Protein AF-A0A8N4IDH6-F1 (afdb_monomer_lite)

Structure (mmCIF, N/CA/C/O backbone):
data_AF-A0A8N4IDH6-F1
#
_entry.id   AF-A0A8N4IDH6-F1
#
loop_
_atom_site.group_PDB
_atom_site.id
_atom_site.type_symbol
_atom_site.label_atom_id
_atom_site.label_alt_id
_atom_site.label_comp_id
_atom_site.label_asym_id
_atom_site.label_entity_id
_atom_site.label_seq_id
_atom_site.pdbx_PDB_ins_code
_atom_site.Cartn_x
_atom_site.Cartn_y
_atom_site.Cartn_z
_atom_site.occupancy
_atom_site.B_iso_or_equiv
_atom_site.auth_seq_id
_atom_site.auth_comp_id
_atom_site.auth_asym_id
_atom_site.auth_atom_id
_atom_site.pdbx_PDB_model_num
ATOM 1 N N . MET A 1 1 ? 4.897 1.606 -1.076 1.00 79.88 1 MET A N 1
ATOM 2 C CA . MET A 1 1 ? 5.118 0.341 -1.809 1.00 79.88 1 MET A CA 1
ATOM 3 C C . MET A 1 1 ? 5.068 0.526 -3.325 1.00 79.88 1 MET A C 1
ATOM 5 O O . MET A 1 1 ? 6.090 0.297 -3.950 1.00 79.88 1 MET A O 1
ATOM 9 N N . SER A 1 2 ? 3.970 1.043 -3.904 1.00 85.25 2 SER A N 1
ATOM 10 C CA . SER A 1 2 ? 3.794 1.118 -5.369 1.00 85.25 2 SER A CA 1
ATOM 11 C C . SER A 1 2 ? 4.951 1.802 -6.110 1.00 85.25 2 SER A C 1
ATOM 13 O O . SER A 1 2 ? 5.478 1.214 -7.040 1.00 85.25 2 SER A O 1
ATOM 15 N N . LEU A 1 3 ? 5.415 2.979 -5.670 1.00 89.38 3 LEU A N 1
ATOM 16 C CA . LEU A 1 3 ? 6.532 3.679 -6.329 1.00 89.38 3 LEU A CA 1
ATOM 17 C C . LEU A 1 3 ? 7.858 2.907 -6.252 1.00 89.38 3 LEU A C 1
ATOM 19 O O . LEU A 1 3 ? 8.563 2.796 -7.241 1.00 89.38 3 LEU A O 1
ATOM 23 N N . ILE A 1 4 ? 8.151 2.313 -5.093 1.00 91.81 4 ILE A N 1
ATOM 24 C CA . ILE A 1 4 ? 9.381 1.542 -4.863 1.00 91.81 4 ILE A CA 1
ATOM 25 C C . ILE A 1 4 ? 9.439 0.326 -5.789 1.00 91.81 4 ILE A C 1
ATOM 27 O O . ILE A 1 4 ? 10.487 0.032 -6.354 1.00 91.81 4 ILE A O 1
ATOM 31 N N . HIS A 1 5 ? 8.309 -0.369 -5.952 1.00 93.81 5 HIS A N 1
ATOM 32 C CA . HIS A 1 5 ? 8.207 -1.479 -6.894 1.00 93.81 5 HIS A CA 1
ATOM 33 C C . HIS A 1 5 ? 8.192 -1.000 -8.350 1.00 93.81 5 HIS A C 1
ATOM 35 O O . HIS A 1 5 ? 8.809 -1.656 -9.178 1.00 93.81 5 HIS A O 1
ATOM 41 N N . ASN A 1 6 ? 7.551 0.130 -8.672 1.00 91.56 6 ASN A N 1
ATOM 42 C CA . ASN A 1 6 ? 7.530 0.669 -10.040 1.00 91.56 6 ASN A CA 1
ATOM 43 C C . ASN A 1 6 ? 8.933 1.040 -10.538 1.00 91.56 6 ASN A C 1
ATOM 45 O O . ASN A 1 6 ? 9.214 0.849 -11.712 1.00 91.56 6 ASN A O 1
ATOM 49 N N . ASP A 1 7 ? 9.826 1.506 -9.664 1.00 94.75 7 ASP A N 1
ATOM 50 C CA . ASP A 1 7 ? 11.180 1.886 -10.071 1.00 94.75 7 ASP A CA 1
ATOM 51 C C . ASP A 1 7 ? 12.083 0.681 -10.411 1.00 94.75 7 ASP A C 1
ATOM 53 O O . ASP A 1 7 ? 13.180 0.890 -10.916 1.00 94.75 7 ASP A O 1
ATOM 57 N N . LEU A 1 8 ? 11.681 -0.568 -10.129 1.00 95.31 8 LEU A N 1
ATOM 58 C CA . LEU A 1 8 ? 12.505 -1.759 -10.397 1.00 95.31 8 LEU A CA 1
ATOM 59 C C . LEU A 1 8 ? 12.801 -1.955 -11.900 1.00 95.31 8 LEU A C 1
ATOM 61 O O . LEU A 1 8 ? 11.942 -1.639 -12.729 1.00 95.31 8 LEU A O 1
ATOM 65 N N . PRO A 1 9 ? 13.926 -2.608 -12.264 1.00 94.12 9 PRO A N 1
ATOM 66 C CA . PRO A 1 9 ? 14.281 -2.878 -13.665 1.00 94.12 9 PRO A CA 1
ATOM 67 C C . PRO A 1 9 ? 13.243 -3.682 -14.456 1.00 94.12 9 PRO A C 1
ATOM 69 O O . PRO A 1 9 ? 13.113 -3.558 -15.671 1.00 94.12 9 PRO A O 1
ATOM 72 N N . CYS A 1 10 ? 12.465 -4.528 -13.779 1.00 90.69 10 CYS A N 1
ATOM 73 C CA . CYS A 1 10 ? 11.402 -5.304 -14.418 1.00 90.69 10 CYS A CA 1
ATOM 74 C C . CYS A 1 10 ? 10.117 -4.495 -14.692 1.00 90.69 10 CYS A C 1
ATOM 76 O O . CYS A 1 10 ? 9.231 -5.000 -15.398 1.00 90.69 10 CYS A O 1
ATOM 78 N N . MET A 1 11 ? 10.033 -3.276 -14.151 1.00 91.69 11 MET A N 1
ATOM 79 C CA . MET A 1 11 ? 8.897 -2.357 -14.199 1.00 91.69 11 MET A CA 1
ATOM 80 C C . MET A 1 11 ? 9.262 -1.136 -15.062 1.00 91.69 11 MET A C 1
ATOM 82 O O . MET A 1 11 ? 9.299 -1.288 -16.284 1.00 91.69 11 MET A O 1
ATOM 86 N N . ASP A 1 12 ? 9.539 0.028 -14.461 1.00 90.94 12 ASP A N 1
ATOM 87 C CA . ASP A 1 12 ? 9.878 1.266 -15.180 1.00 90.94 12 ASP A CA 1
ATOM 88 C C . ASP A 1 12 ? 11.398 1.472 -15.355 1.00 90.94 12 ASP A C 1
ATOM 90 O O . ASP A 1 12 ? 11.794 2.322 -16.147 1.00 90.94 12 ASP A O 1
ATOM 94 N N . ASP A 1 13 ? 12.241 0.699 -14.653 1.00 93.50 13 ASP A N 1
ATOM 95 C CA . ASP A 1 13 ? 13.715 0.796 -14.702 1.00 93.50 13 ASP A CA 1
ATOM 96 C C . ASP A 1 13 ? 14.243 2.219 -14.422 1.00 93.50 13 ASP A C 1
ATOM 98 O O . ASP A 1 13 ? 15.112 2.759 -15.109 1.00 93.50 13 ASP A O 1
ATOM 102 N N . ASN A 1 14 ? 13.669 2.873 -13.406 1.00 93.69 14 ASN A N 1
ATOM 103 C CA . ASN A 1 14 ? 14.020 4.246 -13.059 1.00 93.69 14 ASN A CA 1
ATOM 104 C C . ASN A 1 14 ? 15.221 4.285 -12.111 1.00 93.69 14 ASN A C 1
ATOM 106 O O . ASN A 1 14 ? 15.116 3.956 -10.927 1.00 93.69 14 ASN A O 1
ATOM 110 N N . ASP A 1 15 ? 16.341 4.821 -12.587 1.00 95.62 15 ASP A N 1
ATOM 111 C CA . ASP A 1 15 ? 17.535 5.059 -11.764 1.00 95.62 15 ASP A CA 1
ATOM 112 C C . ASP A 1 15 ? 17.332 6.129 -10.687 1.00 95.62 15 ASP A C 1
ATOM 114 O O . ASP A 1 15 ? 18.009 6.128 -9.655 1.00 95.62 15 ASP A O 1
ATOM 118 N N . PHE A 1 16 ? 16.408 7.058 -10.932 1.00 95.94 16 PHE A N 1
ATOM 119 C CA . PHE A 1 16 ? 16.172 8.217 -10.086 1.00 95.94 16 PHE A CA 1
ATOM 120 C C . PHE A 1 16 ? 14.687 8.421 -9.819 1.00 95.94 16 PHE A C 1
ATOM 122 O O . PHE A 1 16 ? 13.857 8.336 -10.720 1.00 95.94 16 PHE A O 1
ATOM 129 N N . HIS A 1 17 ? 14.377 8.810 -8.587 1.00 93.50 17 HIS A N 1
ATOM 130 C CA . HIS A 1 17 ? 13.055 9.228 -8.154 1.00 93.50 17 HIS A CA 1
ATOM 131 C C . HIS A 1 17 ? 13.166 10.582 -7.443 1.00 93.50 17 HIS A C 1
ATOM 133 O O . HIS A 1 17 ? 13.926 10.736 -6.485 1.00 93.50 17 HIS A O 1
ATOM 139 N N . HIS A 1 18 ? 12.447 11.596 -7.937 1.00 94.00 18 HIS A N 1
ATOM 140 C CA . HIS A 1 18 ? 12.510 12.977 -7.425 1.00 94.00 18 HIS A CA 1
ATOM 141 C C . HIS A 1 18 ? 13.947 13.525 -7.245 1.00 94.00 18 HIS A C 1
ATOM 143 O O . HIS A 1 18 ? 14.265 14.169 -6.245 1.00 94.00 18 HIS A O 1
ATOM 149 N N . GLY A 1 19 ? 14.833 13.251 -8.211 1.00 94.00 19 GLY A N 1
ATOM 150 C CA . GLY A 1 19 ? 16.220 13.738 -8.214 1.00 94.00 19 GLY A CA 1
ATOM 151 C C . GLY A 1 19 ? 17.179 12.995 -7.277 1.00 94.00 19 GLY A C 1
ATOM 152 O O . GLY A 1 19 ? 18.335 13.395 -7.156 1.00 94.00 19 GLY A O 1
ATOM 153 N N . LYS A 1 20 ? 16.731 11.919 -6.622 1.00 96.00 20 LYS A N 1
ATOM 154 C CA . LYS A 1 20 ? 17.567 11.036 -5.795 1.00 96.00 20 LYS A CA 1
ATOM 155 C C . LYS A 1 20 ? 17.639 9.644 -6.422 1.00 96.00 20 LYS A C 1
ATOM 157 O O . LYS A 1 20 ? 16.697 9.285 -7.123 1.00 96.00 20 LYS A O 1
ATOM 162 N N . PRO A 1 21 ? 18.703 8.860 -6.182 1.00 96.94 21 PRO A N 1
ATOM 163 C CA . PRO A 1 21 ? 18.744 7.474 -6.634 1.00 96.94 21 PRO A CA 1
ATOM 164 C C . PRO A 1 21 ? 17.530 6.694 -6.116 1.00 96.94 21 PRO A C 1
ATOM 166 O O . PRO A 1 21 ? 17.124 6.874 -4.963 1.00 96.94 21 PRO A O 1
ATOM 169 N N . SER A 1 22 ? 16.936 5.862 -6.968 1.00 96.56 22 SER A N 1
ATOM 170 C CA . SER A 1 22 ? 15.824 4.993 -6.581 1.00 96.56 22 SER A CA 1
ATOM 171 C C . SER A 1 22 ? 16.283 3.916 -5.588 1.00 96.56 22 SER A C 1
ATOM 173 O O . SER A 1 22 ? 17.477 3.661 -5.419 1.00 96.56 22 SER A O 1
ATOM 175 N N . ASN A 1 23 ? 15.338 3.270 -4.895 1.00 96.31 23 ASN A N 1
ATOM 176 C CA . ASN A 1 23 ? 15.673 2.311 -3.832 1.00 96.31 23 ASN A CA 1
ATOM 177 C C . ASN A 1 23 ? 16.565 1.165 -4.325 1.00 96.31 23 ASN A C 1
ATOM 179 O O . ASN A 1 23 ? 17.546 0.842 -3.658 1.00 96.31 23 ASN A O 1
ATOM 183 N N . HIS A 1 24 ? 16.280 0.608 -5.506 1.00 96.81 24 HIS A N 1
ATOM 184 C CA . HIS A 1 24 ? 17.059 -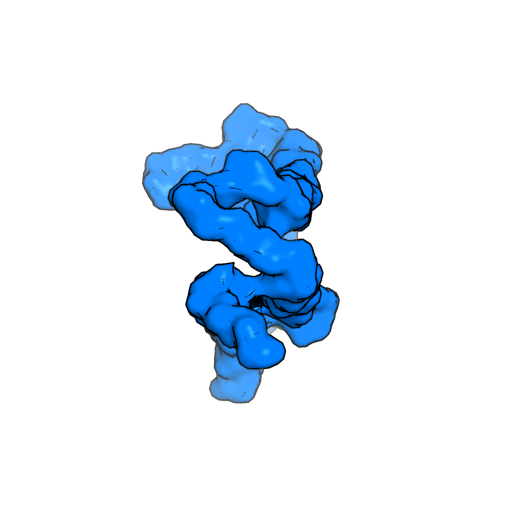0.507 -6.046 1.00 96.81 24 HIS A CA 1
ATOM 185 C C . HIS A 1 24 ? 18.475 -0.088 -6.452 1.00 96.81 24 HIS A C 1
ATOM 187 O O . HIS A 1 24 ? 19.369 -0.927 -6.480 1.00 96.81 24 HIS A O 1
ATOM 193 N N . ARG A 1 25 ? 18.709 1.206 -6.713 1.00 96.88 25 ARG A N 1
ATOM 194 C CA . ARG A 1 25 ? 20.052 1.743 -6.951 1.00 96.88 25 ARG A CA 1
ATOM 195 C C . ARG A 1 25 ? 20.877 1.905 -5.677 1.00 96.88 25 ARG A C 1
ATOM 197 O O . ARG A 1 25 ? 22.098 1.958 -5.768 1.00 96.88 25 ARG A O 1
ATOM 204 N N . ILE A 1 26 ? 20.236 2.001 -4.512 1.00 97.25 26 ILE A N 1
ATOM 205 C CA . ILE A 1 26 ? 20.919 2.165 -3.218 1.00 97.25 26 ILE A CA 1
ATOM 206 C C . ILE A 1 26 ? 21.071 0.822 -2.491 1.00 97.25 26 ILE A C 1
ATOM 208 O O . ILE A 1 26 ? 22.106 0.579 -1.875 1.00 97.25 26 ILE A O 1
ATOM 212 N N . PHE A 1 27 ? 20.041 -0.026 -2.536 1.00 95.56 27 PHE A N 1
ATOM 213 C CA . PHE A 1 27 ? 19.913 -1.221 -1.693 1.00 95.56 27 PHE A CA 1
ATOM 214 C C . PHE A 1 27 ? 19.752 -2.527 -2.483 1.00 95.56 27 PHE A C 1
ATOM 216 O O . PHE A 1 27 ? 19.455 -3.559 -1.890 1.00 95.56 27 PHE A O 1
ATOM 223 N N . ASP A 1 28 ? 19.922 -2.497 -3.803 1.00 95.06 28 ASP A N 1
ATOM 224 C CA . ASP A 1 28 ? 19.665 -3.617 -4.712 1.00 95.06 28 ASP A CA 1
ATOM 225 C C . ASP A 1 28 ? 18.184 -4.057 -4.778 1.00 95.06 28 ASP A C 1
ATOM 227 O O . ASP A 1 28 ? 17.307 -3.645 -4.005 1.00 95.06 28 ASP A O 1
ATOM 231 N N . GLU A 1 29 ? 17.874 -4.899 -5.765 1.00 96.75 29 GLU A N 1
ATOM 232 C CA . GLU A 1 29 ? 16.506 -5.339 -6.060 1.00 96.75 29 GLU A CA 1
ATOM 233 C C . GLU A 1 29 ? 15.860 -6.186 -4.945 1.00 96.75 29 GLU A C 1
ATOM 235 O O . GLU A 1 29 ? 14.716 -5.891 -4.587 1.00 96.75 29 GLU A O 1
ATOM 240 N N . PRO A 1 30 ? 16.529 -7.193 -4.333 1.00 97.25 30 PRO A N 1
ATOM 241 C CA . PRO A 1 30 ? 15.877 -8.044 -3.334 1.00 97.25 30 PRO A CA 1
ATOM 242 C C . PRO A 1 30 ? 15.403 -7.264 -2.104 1.00 97.25 30 PRO A C 1
ATOM 244 O O . PRO A 1 30 ? 14.300 -7.493 -1.609 1.00 97.25 30 PRO A O 1
ATOM 247 N N . ILE A 1 31 ? 16.208 -6.306 -1.633 1.00 96.81 31 ILE A N 1
ATOM 248 C CA . ILE A 1 31 ? 15.849 -5.459 -0.490 1.00 96.81 31 ILE A CA 1
ATOM 249 C C . ILE A 1 31 ? 14.708 -4.517 -0.877 1.00 96.81 31 ILE A C 1
ATOM 251 O O . ILE A 1 31 ? 13.778 -4.329 -0.098 1.00 96.81 31 ILE A O 1
ATOM 255 N N . THR A 1 32 ? 14.735 -3.972 -2.094 1.00 96.31 32 THR A N 1
ATOM 256 C CA . THR A 1 32 ? 13.680 -3.093 -2.620 1.00 96.31 32 THR A CA 1
ATOM 257 C C . THR A 1 32 ? 12.322 -3.793 -2.680 1.00 96.31 32 THR A C 1
ATOM 259 O O . THR A 1 32 ? 11.310 -3.211 -2.279 1.00 96.31 32 THR A O 1
ATOM 262 N N . ILE A 1 33 ? 12.295 -5.055 -3.121 1.00 96.38 33 ILE A N 1
ATOM 263 C CA . ILE A 1 33 ? 11.078 -5.876 -3.143 1.00 96.38 33 ILE A CA 1
ATOM 264 C C . ILE A 1 33 ? 10.533 -6.041 -1.720 1.00 96.38 33 ILE A C 1
ATOM 266 O O . ILE A 1 33 ? 9.386 -5.666 -1.463 1.00 96.38 33 ILE A O 1
ATOM 270 N N . LEU A 1 34 ? 11.376 -6.507 -0.792 1.00 97.31 34 LEU A N 1
ATOM 271 C CA . LEU A 1 34 ? 10.985 -6.749 0.600 1.00 97.31 34 LEU A CA 1
ATOM 272 C C . LEU A 1 34 ? 10.570 -5.466 1.332 1.00 97.31 34 LEU A C 1
ATOM 274 O O . LEU A 1 34 ? 9.644 -5.492 2.137 1.00 97.31 34 LEU A O 1
ATOM 278 N N . ALA A 1 35 ? 11.207 -4.332 1.038 1.00 96.75 35 ALA A N 1
ATOM 279 C CA . ALA A 1 35 ? 10.821 -3.036 1.588 1.00 96.75 35 ALA A CA 1
ATOM 280 C C . ALA A 1 35 ? 9.424 -2.614 1.110 1.00 96.75 35 ALA A C 1
ATOM 282 O O . ALA A 1 35 ? 8.629 -2.088 1.891 1.00 96.75 35 ALA A O 1
ATOM 283 N N . GLY A 1 36 ? 9.095 -2.860 -0.162 1.00 95.19 36 GLY A N 1
ATOM 284 C CA . GLY A 1 36 ? 7.750 -2.619 -0.675 1.00 95.19 36 GLY A CA 1
ATOM 285 C C . GLY A 1 36 ? 6.697 -3.498 0.007 1.00 95.19 36 GLY A C 1
ATOM 286 O O . GLY A 1 36 ? 5.659 -2.972 0.417 1.00 95.19 36 GLY A O 1
ATOM 287 N N . ASP A 1 37 ? 6.988 -4.784 0.205 1.00 95.31 37 ASP A N 1
ATOM 288 C CA . ASP A 1 37 ? 6.092 -5.720 0.898 1.00 95.31 37 ASP A CA 1
ATOM 289 C C . ASP A 1 37 ? 5.897 -5.328 2.371 1.00 95.31 37 ASP A C 1
ATOM 291 O O . ASP A 1 37 ? 4.766 -5.259 2.854 1.00 95.31 37 ASP A O 1
ATOM 295 N N . ALA A 1 38 ? 6.981 -4.963 3.061 1.00 96.81 38 ALA A N 1
ATOM 296 C CA . ALA A 1 38 ? 6.932 -4.490 4.441 1.00 96.81 38 ALA A CA 1
ATOM 297 C C . ALA A 1 38 ? 6.113 -3.197 4.582 1.00 96.81 38 ALA A C 1
ATOM 299 O O . ALA A 1 38 ? 5.318 -3.065 5.510 1.00 96.81 38 ALA A O 1
ATOM 300 N N . LEU A 1 39 ? 6.246 -2.244 3.653 1.00 96.19 39 LEU A N 1
ATOM 301 C CA . LEU A 1 39 ? 5.435 -1.021 3.671 1.00 96.19 39 LEU A CA 1
ATOM 302 C C . LEU A 1 39 ? 3.945 -1.309 3.465 1.00 96.19 39 LEU A C 1
ATOM 304 O O . LEU A 1 39 ? 3.108 -0.630 4.061 1.00 96.19 39 LEU A O 1
ATOM 308 N N . LEU A 1 40 ? 3.602 -2.299 2.634 1.00 93.94 40 LEU A N 1
ATOM 309 C CA . LEU A 1 40 ? 2.212 -2.715 2.469 1.00 93.94 40 LEU A CA 1
ATOM 310 C C . LEU A 1 40 ? 1.651 -3.247 3.792 1.00 93.94 40 LEU A C 1
ATOM 312 O O . LEU A 1 40 ? 0.581 -2.810 4.212 1.00 93.94 40 LEU A O 1
ATOM 316 N N . THR A 1 41 ? 2.378 -4.140 4.467 1.00 95.19 41 THR A N 1
ATOM 317 C CA . THR A 1 41 ? 1.931 -4.702 5.750 1.00 95.19 41 THR A CA 1
ATOM 318 C C . THR A 1 41 ? 1.875 -3.648 6.851 1.00 95.19 41 THR A C 1
ATOM 320 O O . THR A 1 41 ? 0.893 -3.597 7.587 1.00 95.19 41 THR A O 1
ATOM 323 N N . LEU A 1 42 ? 2.865 -2.751 6.909 1.00 96.25 42 LEU A N 1
ATOM 324 C CA . LEU A 1 42 ? 2.902 -1.638 7.863 1.00 96.25 42 LEU A CA 1
ATOM 325 C C . LEU A 1 42 ? 1.721 -0.683 7.691 1.00 96.25 42 LEU A C 1
ATOM 327 O O . LEU A 1 42 ? 1.255 -0.114 8.668 1.00 96.25 42 LEU A O 1
ATOM 331 N N . THR A 1 43 ? 1.210 -0.516 6.467 1.00 94.50 43 THR A N 1
ATOM 332 C CA . THR A 1 43 ? 0.042 0.345 6.234 1.00 94.50 43 THR A CA 1
ATOM 333 C C . THR A 1 43 ? -1.195 -0.202 6.951 1.00 94.50 43 THR A C 1
ATOM 335 O O . THR A 1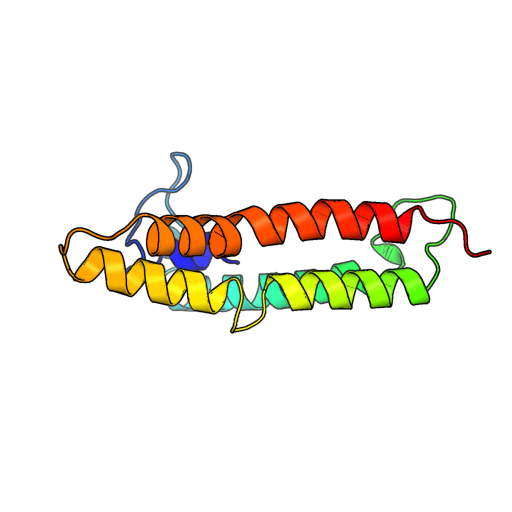 43 ? -1.928 0.559 7.576 1.00 94.50 43 THR A O 1
ATOM 338 N N . PHE A 1 44 ? -1.425 -1.517 6.893 1.00 95.25 44 PHE A N 1
ATOM 339 C CA . PHE A 1 44 ? -2.552 -2.146 7.587 1.00 95.25 44 PHE A CA 1
ATOM 340 C C . PHE A 1 44 ? -2.355 -2.195 9.098 1.00 95.25 44 PHE A C 1
ATOM 342 O O . PHE A 1 44 ? -3.317 -1.979 9.826 1.00 95.25 44 PHE A O 1
ATOM 349 N N . ASP A 1 45 ? -1.128 -2.448 9.551 1.00 96.06 45 ASP A N 1
ATOM 350 C CA . ASP A 1 45 ? -0.774 -2.428 10.972 1.00 96.06 45 ASP A CA 1
ATOM 351 C C . ASP A 1 45 ? -1.039 -1.043 11.584 1.00 96.06 45 ASP A C 1
ATOM 353 O O . ASP A 1 45 ? -1.804 -0.915 12.535 1.00 96.06 45 ASP A O 1
ATOM 357 N N . HIS A 1 46 ? -0.530 0.014 10.943 1.00 94.94 46 HIS A N 1
ATOM 358 C CA . HIS A 1 46 ? -0.729 1.398 11.375 1.00 94.94 46 HIS A CA 1
ATOM 359 C C . HIS A 1 46 ? -2.203 1.823 11.353 1.00 94.94 46 HIS A C 1
ATOM 361 O O . HIS A 1 46 ? -2.662 2.526 12.245 1.00 94.94 46 HIS A O 1
ATOM 367 N N . LEU A 1 47 ? -2.971 1.386 10.350 1.00 93.94 47 LEU A N 1
ATOM 368 C CA . LEU A 1 47 ? -4.400 1.688 10.282 1.00 93.94 47 LEU A CA 1
ATOM 369 C C . LEU A 1 47 ? -5.196 0.923 11.354 1.00 93.94 47 LEU A C 1
ATOM 371 O O . LEU A 1 47 ? -6.191 1.432 11.861 1.00 93.94 47 LEU A O 1
ATOM 375 N N . ALA A 1 48 ? -4.785 -0.292 11.711 1.00 94.88 48 ALA A N 1
ATOM 376 C CA . ALA A 1 48 ? -5.473 -1.105 12.708 1.00 94.88 48 ALA A CA 1
ATOM 377 C C . ALA A 1 48 ? -5.133 -0.723 14.159 1.00 94.88 48 ALA A C 1
ATOM 379 O O . ALA A 1 48 ? -5.911 -1.048 15.057 1.00 94.88 48 ALA A O 1
ATOM 380 N N . ASP A 1 49 ? -4.004 -0.052 14.395 1.00 93.81 49 ASP A N 1
ATOM 381 C CA . ASP A 1 49 ? -3.524 0.319 15.725 1.00 93.81 49 ASP A CA 1
ATOM 382 C C . ASP A 1 49 ? -4.174 1.619 16.248 1.00 93.81 49 ASP A C 1
ATOM 384 O O . ASP A 1 49 ? -3.906 2.702 15.727 1.00 93.81 49 ASP A O 1
ATOM 388 N N . PRO A 1 50 ? -4.974 1.574 17.333 1.00 88.69 50 PRO A N 1
ATOM 389 C CA . PRO A 1 50 ? -5.549 2.772 17.937 1.00 88.69 50 PRO A CA 1
ATOM 390 C C . PRO A 1 50 ? -4.506 3.806 18.393 1.00 88.69 50 PRO A C 1
ATOM 392 O O . PRO A 1 50 ? -4.809 4.998 18.405 1.00 88.69 50 PRO A O 1
ATOM 395 N N . ALA A 1 51 ? -3.288 3.380 18.755 1.00 90.62 51 ALA A N 1
ATOM 396 C CA . ALA A 1 51 ? -2.224 4.288 19.194 1.00 90.62 51 ALA A CA 1
ATOM 397 C C . ALA A 1 51 ? -1.628 5.118 18.045 1.00 90.62 51 ALA A C 1
ATOM 399 O O . ALA A 1 51 ? -0.960 6.124 18.287 1.00 90.62 51 ALA A O 1
ATOM 400 N N . SER A 1 52 ? -1.902 4.733 16.798 1.00 91.88 52 SER A N 1
ATOM 401 C CA . SER A 1 52 ? -1.464 5.459 15.607 1.00 91.88 52 SER A CA 1
ATOM 402 C C . SER A 1 52 ? -2.267 6.741 15.346 1.00 91.88 52 SER A C 1
ATOM 404 O O . SER A 1 52 ? -1.852 7.583 14.549 1.00 91.88 52 SER A O 1
ATOM 406 N N . TYR A 1 53 ? -3.390 6.937 16.042 1.00 89.50 53 TYR A N 1
ATOM 407 C CA . TYR A 1 53 ? -4.255 8.099 15.871 1.00 89.50 53 TYR A CA 1
ATOM 408 C C . TYR A 1 53 ? -3.993 9.159 16.946 1.00 89.50 53 TYR A C 1
ATOM 410 O O . TYR A 1 53 ? -4.244 8.957 18.131 1.00 89.50 53 TYR A O 1
ATOM 418 N N . LEU A 1 54 ? -3.534 10.335 16.517 1.00 87.00 54 LEU A N 1
ATOM 419 C CA . LEU A 1 54 ? -3.291 11.490 17.387 1.00 87.00 54 LEU A CA 1
ATOM 420 C C . LEU A 1 54 ? -4.576 12.318 17.560 1.00 87.00 54 LEU A C 1
ATOM 422 O O . LEU A 1 54 ? -4.716 13.392 16.976 1.00 87.00 54 LEU A O 1
ATOM 426 N N . THR A 1 55 ? -5.538 11.792 18.318 1.00 83.62 55 THR A N 1
ATOM 427 C CA . THR A 1 55 ? -6.841 12.432 18.569 1.00 83.62 55 THR A CA 1
ATOM 428 C C . THR A 1 55 ? -7.266 12.267 20.026 1.00 83.62 55 THR A C 1
ATOM 430 O O . THR A 1 55 ? -7.106 11.194 20.603 1.00 83.62 55 THR A O 1
ATOM 433 N N . ASP A 1 56 ? -7.854 13.318 20.605 1.00 84.81 56 ASP A N 1
ATOM 434 C CA . ASP A 1 56 ? -8.434 13.279 21.956 1.00 84.81 56 ASP A CA 1
ATOM 435 C C . ASP A 1 56 ? -9.704 12.411 22.016 1.00 84.81 56 ASP A C 1
ATOM 437 O O . ASP A 1 56 ? -10.077 11.911 23.076 1.00 84.81 56 ASP A O 1
ATOM 441 N N . ASN A 1 57 ? -10.358 12.207 20.866 1.00 84.69 57 ASN A N 1
ATOM 442 C CA . ASN A 1 57 ? -11.542 11.368 20.724 1.00 84.69 57 ASN A CA 1
ATOM 443 C C . ASN A 1 57 ? -11.158 10.030 20.080 1.00 84.69 57 ASN A C 1
ATOM 445 O O . ASN A 1 57 ? -10.760 10.032 18.909 1.00 84.69 57 ASN A O 1
ATOM 449 N N . PRO A 1 58 ? -11.293 8.895 20.793 1.00 87.69 58 PRO A N 1
ATOM 450 C CA . PRO A 1 58 ? -11.007 7.581 20.233 1.00 87.69 58 PRO A CA 1
ATOM 451 C C . PRO A 1 58 ? -11.876 7.282 19.011 1.00 87.69 58 PRO A C 1
ATOM 453 O O . PRO A 1 58 ? -13.098 7.438 19.051 1.00 87.69 58 PRO A O 1
ATOM 456 N N . ILE A 1 59 ? -11.250 6.799 17.939 1.00 91.00 59 ILE A N 1
ATOM 457 C CA . ILE A 1 59 ? -11.971 6.343 16.750 1.00 91.00 59 ILE A CA 1
ATOM 458 C C . ILE A 1 59 ? -12.688 5.030 17.091 1.00 91.00 59 ILE A C 1
ATOM 460 O O . ILE A 1 59 ? -12.048 4.099 17.591 1.00 91.00 59 ILE A O 1
ATOM 464 N N . PRO A 1 60 ? -13.999 4.905 16.815 1.00 92.38 60 PRO A N 1
ATOM 465 C CA . PRO A 1 60 ? -14.710 3.656 17.036 1.00 92.38 60 PRO A CA 1
ATOM 466 C C . PRO A 1 60 ? -14.062 2.493 16.265 1.00 92.38 60 PRO A C 1
ATOM 468 O O . PRO A 1 60 ? -13.785 2.641 15.072 1.00 92.38 60 PRO A O 1
ATOM 471 N N . PRO A 1 61 ? -13.896 1.298 16.867 1.00 93.25 61 PRO A N 1
ATOM 472 C CA . PRO A 1 61 ? -13.300 0.148 16.178 1.00 93.25 61 PRO A CA 1
ATOM 473 C C . PRO A 1 61 ? -13.984 -0.214 14.849 1.00 93.25 61 PRO A C 1
ATOM 475 O O . PRO A 1 61 ? -13.328 -0.652 13.908 1.00 93.25 61 PRO A O 1
ATOM 478 N N . ALA A 1 62 ? -15.299 0.012 14.737 1.00 94.69 62 ALA A N 1
ATOM 479 C CA . ALA A 1 62 ? -16.041 -0.191 13.493 1.00 94.69 62 ALA A CA 1
ATOM 480 C C . ALA A 1 62 ? -15.534 0.706 12.348 1.00 94.69 62 ALA A C 1
ATOM 482 O O . ALA A 1 62 ? -15.426 0.245 11.215 1.00 94.69 62 ALA A O 1
ATOM 483 N N . HIS A 1 63 ? -15.174 1.960 12.636 1.00 94.25 63 HIS A N 1
ATOM 484 C CA . HIS A 1 63 ? -14.648 2.896 11.637 1.00 94.25 63 HIS A CA 1
ATOM 485 C C . HIS A 1 63 ? -13.260 2.477 11.159 1.00 94.25 63 HIS A C 1
ATOM 487 O O . HIS A 1 63 ? -12.992 2.525 9.962 1.00 94.25 63 HIS A O 1
ATOM 493 N N . ILE A 1 64 ? -12.421 1.965 12.062 1.00 94.81 64 ILE A N 1
ATOM 494 C CA . ILE A 1 64 ? -11.125 1.379 11.700 1.00 94.81 64 ILE A CA 1
ATOM 495 C C . ILE A 1 64 ? -11.322 0.203 10.732 1.00 94.81 64 ILE A C 1
ATOM 497 O O . ILE A 1 64 ? -10.680 0.150 9.684 1.00 94.81 64 ILE A O 1
ATOM 501 N N . ILE A 1 65 ? -12.258 -0.707 11.027 1.00 95.62 65 ILE A N 1
ATOM 502 C CA . ILE A 1 65 ? -12.575 -1.847 10.148 1.00 95.62 65 ILE A CA 1
ATOM 503 C C . ILE A 1 65 ? -13.048 -1.367 8.770 1.00 95.62 65 ILE A C 1
ATOM 505 O O . ILE A 1 65 ? -12.594 -1.892 7.750 1.00 95.62 65 ILE A O 1
ATOM 509 N N . TYR A 1 66 ? -13.929 -0.366 8.717 1.00 95.62 66 TYR A N 1
ATOM 510 C CA . TYR A 1 66 ? -14.380 0.205 7.448 1.00 95.62 66 TYR A CA 1
ATOM 511 C C . TYR A 1 66 ? -13.242 0.881 6.679 1.00 95.62 66 TYR A C 1
ATOM 513 O O . TYR A 1 66 ? -13.146 0.696 5.466 1.00 95.62 66 TYR A O 1
ATOM 521 N N . GLY A 1 67 ? -12.337 1.582 7.364 1.00 95.19 67 GLY A N 1
ATOM 522 C CA . GLY A 1 67 ? -11.152 2.172 6.747 1.00 95.19 67 GLY A CA 1
ATOM 523 C C . GLY A 1 67 ? -10.212 1.117 6.155 1.00 95.19 67 GLY A C 1
ATOM 524 O O . GLY A 1 67 ? -9.778 1.240 5.009 1.00 95.19 67 GLY A O 1
ATOM 525 N N . VAL A 1 68 ? -9.956 0.029 6.891 1.00 95.62 68 VAL A N 1
ATOM 526 C CA . VAL A 1 68 ? -9.170 -1.121 6.408 1.00 95.62 68 VAL A CA 1
ATOM 527 C C . VAL A 1 68 ? -9.818 -1.753 5.177 1.00 95.62 68 VAL A C 1
ATOM 529 O O . VAL A 1 68 ? -9.129 -2.047 4.193 1.00 95.62 68 VAL A O 1
ATOM 532 N N . ALA A 1 69 ? -11.137 -1.950 5.206 1.00 95.00 69 ALA A N 1
ATOM 533 C CA . ALA A 1 69 ? -11.880 -2.508 4.082 1.00 95.00 69 ALA A CA 1
ATOM 534 C C . ALA A 1 69 ? -11.803 -1.603 2.842 1.00 95.00 69 ALA A C 1
ATOM 536 O O . ALA A 1 69 ? -11.595 -2.101 1.732 1.00 95.00 69 ALA A O 1
ATOM 537 N N . GLU A 1 70 ? -11.914 -0.287 3.027 1.00 94.31 70 GLU A N 1
ATOM 538 C CA . GLU A 1 70 ? -11.829 0.686 1.941 1.00 94.31 70 GLU A CA 1
ATOM 539 C C . GLU A 1 70 ? -10.431 0.724 1.313 1.00 94.31 70 GLU A C 1
ATOM 541 O O . GLU A 1 70 ? -10.292 0.594 0.091 1.00 94.31 70 GLU A O 1
ATOM 546 N N . LEU A 1 71 ? -9.380 0.778 2.138 1.00 93.31 71 LEU A N 1
ATOM 547 C CA . LEU A 1 71 ? -8.005 0.693 1.653 1.00 93.31 71 LEU A CA 1
ATOM 548 C C . LEU A 1 71 ? -7.786 -0.606 0.866 1.00 93.31 71 LEU A C 1
ATOM 550 O O . LEU A 1 71 ? -7.297 -0.568 -0.265 1.00 93.31 71 LEU A O 1
ATOM 554 N N . SER A 1 72 ? -8.206 -1.747 1.420 1.00 92.62 72 SER A N 1
ATOM 555 C CA . SER A 1 72 ? -8.092 -3.056 0.766 1.00 92.62 72 SER A CA 1
ATOM 556 C C . SER A 1 72 ? -8.805 -3.088 -0.593 1.00 92.62 72 SER A C 1
ATOM 558 O O . SER A 1 72 ? -8.265 -3.596 -1.581 1.00 92.62 72 SER A O 1
ATOM 560 N N . ARG A 1 73 ? -9.995 -2.481 -0.685 1.00 89.44 73 ARG A N 1
ATOM 561 C CA . ARG A 1 73 ? -10.779 -2.384 -1.924 1.00 89.44 73 ARG A CA 1
ATOM 562 C C . ARG A 1 73 ? -10.056 -1.584 -3.007 1.00 89.44 73 ARG A C 1
ATOM 564 O O . ARG A 1 73 ? -10.165 -1.965 -4.177 1.00 89.44 73 ARG A O 1
ATOM 571 N N . SER A 1 74 ? -9.329 -0.533 -2.630 1.00 86.81 74 SER A N 1
ATOM 572 C CA . SER A 1 74 ? -8.575 0.319 -3.563 1.00 86.81 74 SER A CA 1
ATOM 573 C C . SER A 1 74 ? -7.337 -0.381 -4.147 1.00 86.81 74 SER A C 1
ATOM 575 O O . SER A 1 74 ? -7.059 -0.257 -5.342 1.00 86.81 74 SER A O 1
ATOM 577 N N . ILE A 1 75 ? -6.656 -1.218 -3.354 1.00 88.19 75 ILE A N 1
ATOM 578 C CA . ILE A 1 75 ? -5.416 -1.911 -3.757 1.00 88.19 75 ILE A CA 1
ATOM 579 C C . ILE A 1 75 ? -5.614 -3.365 -4.215 1.00 88.19 75 ILE A C 1
ATOM 581 O O . ILE A 1 75 ? -4.646 -4.070 -4.500 1.00 88.19 75 ILE A O 1
ATOM 585 N N . LYS A 1 76 ? -6.861 -3.844 -4.291 1.00 83.94 76 LYS A N 1
ATOM 586 C CA . LYS A 1 76 ? -7.179 -5.235 -4.656 1.00 83.94 76 LYS A CA 1
ATOM 587 C C . LYS A 1 76 ? -6.652 -5.621 -6.050 1.00 83.94 76 LYS A C 1
ATOM 589 O O . LYS A 1 76 ? -6.461 -4.750 -6.900 1.00 83.94 76 LYS A O 1
ATOM 594 N N . PRO A 1 77 ? -6.562 -6.928 -6.375 1.00 81.44 77 PRO A N 1
ATOM 595 C CA . PRO A 1 77 ? -6.090 -7.392 -7.681 1.00 81.44 77 PRO A CA 1
ATOM 596 C C . PRO A 1 77 ? -6.819 -6.788 -8.887 1.00 81.44 77 PRO A C 1
ATOM 598 O O . PRO A 1 77 ? -6.196 -6.503 -9.897 1.00 81.44 77 PRO A O 1
ATOM 601 N N . LYS A 1 78 ? -8.134 -6.553 -8.780 1.00 78.81 78 LYS A N 1
ATOM 602 C CA . LYS A 1 78 ? -8.953 -5.910 -9.830 1.00 78.81 78 LYS A CA 1
ATOM 603 C C . LYS A 1 78 ? -8.839 -4.373 -9.865 1.00 78.81 78 LYS A C 1
ATOM 605 O O . LYS A 1 78 ? -9.513 -3.751 -10.672 1.00 78.81 78 LYS A O 1
ATOM 610 N N . GLY A 1 79 ? -8.067 -3.785 -8.954 1.00 81.62 79 GLY A N 1
ATOM 611 C CA . GLY A 1 79 ? -7.816 -2.353 -8.815 1.00 81.62 79 GLY A CA 1
ATOM 612 C C . GLY A 1 79 ? -6.400 -1.997 -9.258 1.00 81.62 79 GLY A C 1
ATOM 613 O O . GLY A 1 79 ? -6.028 -2.214 -10.414 1.00 81.62 79 GLY A O 1
ATOM 614 N N . LEU A 1 80 ? -5.604 -1.513 -8.303 1.00 84.50 80 LEU A N 1
ATOM 615 C CA . LEU A 1 80 ? -4.218 -1.086 -8.502 1.00 84.50 80 LEU A CA 1
ATOM 616 C C . LEU A 1 80 ? -3.363 -2.114 -9.266 1.00 84.50 80 LEU A C 1
ATOM 618 O O . LEU A 1 80 ? -2.759 -1.768 -10.279 1.00 84.50 80 LEU A O 1
ATOM 622 N N . VAL A 1 81 ? -3.370 -3.388 -8.860 1.00 85.06 81 VAL A N 1
ATOM 623 C CA . VAL A 1 81 ? -2.524 -4.427 -9.485 1.00 85.06 81 VAL A CA 1
ATOM 624 C C . VAL A 1 81 ? -2.908 -4.686 -10.947 1.00 85.06 81 VAL A C 1
ATOM 626 O O . VAL A 1 81 ? -2.035 -4.792 -11.809 1.00 85.06 81 VAL A O 1
ATOM 629 N N . ALA A 1 82 ? -4.207 -4.762 -11.262 1.00 85.94 82 ALA A N 1
ATOM 630 C CA . ALA A 1 82 ? -4.670 -4.921 -12.641 1.00 85.94 82 ALA A CA 1
ATOM 631 C C . ALA A 1 82 ? -4.234 -3.738 -13.509 1.00 85.94 82 ALA A C 1
ATOM 633 O O . ALA A 1 82 ? -3.780 -3.947 -14.632 1.00 85.94 82 ALA A O 1
ATOM 634 N N . SER A 1 83 ? -4.333 -2.513 -12.988 1.00 85.19 83 SER A N 1
ATOM 635 C CA . SER A 1 83 ? -3.900 -1.317 -13.714 1.00 85.19 83 SER A CA 1
ATOM 636 C C . SER A 1 83 ? -2.400 -1.304 -13.984 1.00 85.19 83 SER A C 1
ATOM 638 O O . SER A 1 83 ? -2.014 -1.063 -15.122 1.00 85.19 83 SER A O 1
ATOM 640 N N . GLN A 1 84 ? -1.566 -1.687 -13.009 1.00 87.06 84 GLN A N 1
ATOM 641 C CA . GLN A 1 84 ? -0.120 -1.832 -13.203 1.00 87.06 84 GLN A CA 1
ATOM 642 C C . GLN A 1 84 ? 0.201 -2.895 -14.260 1.00 87.06 84 GLN A C 1
ATOM 644 O O . GLN A 1 84 ? 1.015 -2.662 -15.147 1.00 87.06 84 GLN A O 1
ATOM 649 N N . MET A 1 85 ? -0.482 -4.043 -14.235 1.00 87.94 85 MET A N 1
ATOM 650 C CA . MET A 1 85 ? -0.295 -5.083 -15.252 1.00 87.94 85 MET A CA 1
ATOM 651 C C . MET A 1 85 ? -0.702 -4.605 -16.656 1.00 87.94 85 MET A C 1
ATOM 653 O O . MET A 1 85 ? -0.030 -4.921 -17.641 1.00 87.94 85 MET A O 1
ATOM 657 N N . VAL A 1 86 ? -1.810 -3.867 -16.770 1.00 87.69 86 VAL A N 1
ATOM 658 C CA . VAL A 1 86 ? -2.248 -3.280 -18.046 1.00 87.69 86 VAL A CA 1
ATOM 659 C C . VAL A 1 86 ? -1.245 -2.235 -18.531 1.00 87.69 86 VAL A C 1
ATOM 661 O O . VAL A 1 86 ? -0.942 -2.222 -19.723 1.00 87.69 86 VAL A O 1
ATOM 664 N N . ASP A 1 87 ? -0.701 -1.420 -17.632 1.00 86.50 87 ASP A N 1
ATOM 665 C CA . ASP A 1 87 ? 0.292 -0.384 -17.922 1.00 86.50 87 ASP A CA 1
ATOM 666 C C . ASP A 1 87 ? 1.602 -0.987 -18.460 1.00 86.50 87 ASP A C 1
ATOM 668 O O . ASP A 1 87 ? 1.978 -0.718 -19.599 1.00 86.50 87 ASP A O 1
ATOM 672 N N . ILE A 1 88 ? 2.199 -1.952 -17.745 1.00 85.94 88 ILE A N 1
ATOM 673 C CA . IL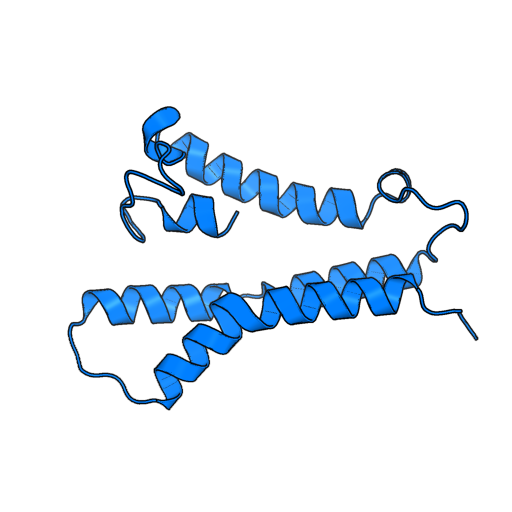E A 1 88 ? 3.420 -2.669 -18.175 1.00 85.94 88 ILE A CA 1
ATOM 674 C C . ILE A 1 88 ? 3.242 -3.297 -19.562 1.00 85.94 88 ILE A C 1
ATOM 676 O O . ILE A 1 88 ? 4.112 -3.198 -20.432 1.00 85.94 88 ILE A O 1
ATOM 680 N N . LYS A 1 89 ? 2.100 -3.960 -19.794 1.00 85.06 89 LYS A N 1
ATOM 681 C CA . LYS A 1 89 ? 1.798 -4.563 -21.100 1.00 85.06 89 LYS A CA 1
ATOM 682 C C . LYS A 1 89 ? 1.654 -3.511 -22.194 1.00 85.06 89 LYS A C 1
ATOM 684 O O . LYS A 1 89 ? 1.999 -3.795 -23.337 1.00 85.06 89 LYS A O 1
ATOM 689 N N . SER A 1 90 ? 1.137 -2.333 -21.864 1.00 79.44 90 SER A N 1
ATOM 690 C CA . SER A 1 90 ? 0.910 -1.258 -22.832 1.00 79.44 90 SER A CA 1
ATOM 691 C C . SER A 1 90 ? 2.226 -0.578 -23.223 1.00 79.44 90 SER A C 1
ATOM 693 O O . SER A 1 90 ? 2.456 -0.378 -24.415 1.00 79.44 90 SER A O 1
ATOM 695 N N . THR A 1 91 ? 3.137 -0.350 -22.272 1.00 75.06 91 THR A N 1
ATOM 696 C CA . THR A 1 91 ? 4.475 0.216 -22.532 1.00 75.06 91 THR A CA 1
ATOM 697 C C . THR A 1 91 ? 5.335 -0.694 -23.414 1.00 75.06 91 THR A C 1
ATOM 699 O O . THR A 1 91 ? 6.063 -0.217 -24.281 1.00 75.06 91 THR A O 1
ATOM 702 N N . ARG A 1 92 ? 5.213 -2.021 -23.264 1.00 69.19 92 ARG A N 1
ATOM 703 C CA . ARG A 1 92 ? 6.005 -2.996 -24.040 1.00 69.19 92 ARG A CA 1
ATOM 704 C C . ARG A 1 92 ? 5.514 -3.236 -25.469 1.00 69.19 92 ARG A C 1
ATOM 706 O O . ARG A 1 92 ? 6.257 -3.807 -26.261 1.00 69.19 92 ARG A O 1
ATOM 713 N N . LEU A 1 93 ? 4.274 -2.866 -25.799 1.00 63.97 93 LEU A N 1
ATOM 714 C CA . LEU A 1 93 ? 3.651 -3.266 -27.065 1.00 63.97 93 LEU A CA 1
ATOM 715 C C . LEU A 1 93 ? 3.739 -2.215 -28.184 1.00 63.97 93 LEU A C 1
ATOM 717 O O . LEU A 1 93 ? 3.498 -2.579 -29.328 1.00 63.97 93 LEU A O 1
ATOM 721 N N . ALA A 1 94 ? 4.109 -0.958 -27.911 1.00 61.19 94 ALA A N 1
ATOM 722 C CA . ALA A 1 94 ? 4.212 0.115 -28.920 1.00 61.19 94 ALA A CA 1
ATOM 723 C C . ALA A 1 94 ? 2.993 0.223 -29.875 1.00 61.19 94 ALA A C 1
ATOM 725 O O . ALA A 1 94 ? 3.116 0.681 -31.011 1.00 61.19 94 ALA A O 1
ATOM 726 N N . VAL A 1 95 ? 1.805 -0.205 -29.427 1.00 61.56 95 VAL A N 1
ATOM 727 C CA . VAL A 1 95 ? 0.558 -0.132 -30.200 1.00 61.56 95 VAL A CA 1
ATOM 728 C C . VAL A 1 95 ? -0.228 1.098 -29.740 1.00 61.56 95 VAL A C 1
ATOM 730 O O . VAL A 1 95 ? -0.364 1.290 -28.529 1.00 61.56 95 VAL A O 1
ATOM 733 N N . PRO A 1 96 ? -0.786 1.916 -30.654 1.00 62.66 96 PRO A N 1
ATOM 734 C CA . PRO A 1 96 ? -1.702 2.987 -30.276 1.00 62.66 96 PRO A CA 1
ATOM 735 C C . PRO A 1 96 ? -2.899 2.425 -29.496 1.00 62.66 96 PRO A C 1
ATOM 737 O O . PRO A 1 96 ? -3.551 1.474 -29.930 1.00 62.66 96 PRO A O 1
ATOM 740 N N . PHE A 1 97 ? -3.178 3.004 -28.329 1.00 73.94 97 PHE A N 1
ATOM 741 C CA . PHE A 1 97 ? -4.255 2.576 -27.437 1.00 73.94 97 PHE A CA 1
ATOM 742 C C . PHE A 1 97 ? -5.420 3.572 -27.437 1.00 73.94 97 PHE A C 1
ATOM 744 O O . PHE A 1 97 ? -5.237 4.775 -27.598 1.00 73.94 97 PHE A O 1
ATOM 751 N N . GLY A 1 98 ? -6.635 3.042 -27.273 1.00 80.81 98 GLY A N 1
ATOM 752 C CA . GLY A 1 98 ? -7.864 3.829 -27.175 1.00 80.81 98 GLY A CA 1
ATOM 753 C C . GLY A 1 98 ? -8.047 4.478 -25.800 1.00 80.81 98 GLY A C 1
ATOM 754 O O . GLY A 1 98 ? -7.459 4.035 -24.809 1.00 80.81 98 GLY A O 1
ATOM 755 N N . LEU A 1 99 ? -8.900 5.505 -25.752 1.00 86.56 99 LEU A N 1
ATOM 756 C CA . LEU A 1 99 ? -9.203 6.286 -24.547 1.00 86.56 99 LEU A CA 1
ATOM 757 C C . LEU A 1 99 ? -9.657 5.411 -23.370 1.00 86.56 99 LEU A C 1
ATOM 759 O O . LEU A 1 99 ? -9.167 5.613 -22.265 1.00 86.56 99 LEU A O 1
ATOM 763 N N . ASP A 1 100 ? -10.467 4.379 -23.615 1.00 87.00 100 ASP A N 1
ATOM 764 C CA . ASP A 1 100 ? -10.985 3.478 -22.571 1.00 87.00 100 ASP A CA 1
ATOM 765 C C . ASP A 1 100 ? -9.870 2.809 -21.748 1.00 87.00 100 ASP A C 1
ATOM 767 O O . ASP A 1 100 ? -9.981 2.611 -20.538 1.00 87.00 100 ASP A O 1
ATOM 771 N N . ARG A 1 101 ? -8.756 2.450 -22.401 1.00 83.50 101 ARG A N 1
ATOM 772 C CA . ARG A 1 101 ? -7.615 1.817 -21.726 1.00 83.50 101 ARG A CA 1
ATOM 773 C C . ARG A 1 101 ? -6.820 2.831 -20.910 1.00 83.50 101 ARG A C 1
ATOM 775 O O . ARG A 1 101 ? -6.375 2.502 -19.813 1.00 83.50 101 ARG A O 1
ATOM 782 N N . LEU A 1 102 ? -6.637 4.035 -21.447 1.00 85.88 102 LEU A N 1
ATOM 783 C CA . LEU A 1 102 ? -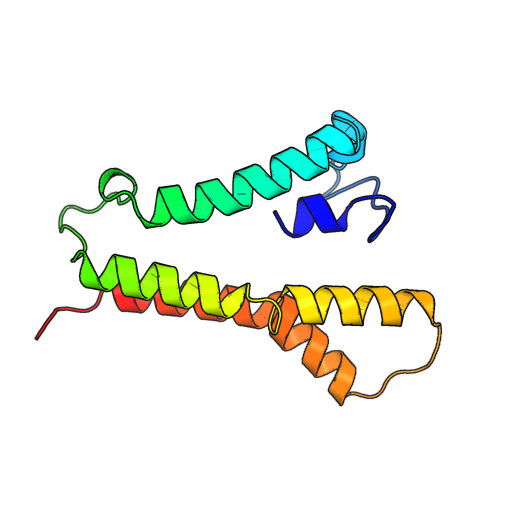5.950 5.120 -20.752 1.00 85.88 102 LEU A CA 1
ATOM 784 C C . LEU A 1 102 ? -6.740 5.546 -19.507 1.00 85.88 102 LEU A C 1
ATOM 786 O O . LEU A 1 102 ? -6.174 5.671 -18.422 1.00 85.88 102 LEU A O 1
ATOM 790 N N . GLU A 1 103 ? -8.059 5.676 -19.647 1.00 89.00 103 GLU A N 1
ATOM 791 C CA . GLU A 1 103 ? -8.978 5.940 -18.542 1.00 89.00 103 GLU A CA 1
ATOM 792 C C . GLU A 1 103 ? -8.902 4.836 -17.481 1.00 89.00 103 GLU A C 1
ATOM 794 O O . GLU A 1 103 ? -8.731 5.133 -16.298 1.00 89.00 103 GLU A O 1
ATOM 799 N N . PHE A 1 104 ? -8.925 3.561 -17.890 1.00 87.38 104 PHE A N 1
ATOM 800 C CA . PHE A 1 104 ? -8.770 2.443 -16.959 1.00 87.38 104 PHE A CA 1
ATOM 801 C C . PHE A 1 104 ? -7.475 2.544 -16.140 1.00 87.38 104 PHE A C 1
ATOM 803 O O . PHE A 1 104 ? -7.526 2.401 -14.916 1.00 87.38 104 PHE A O 1
ATOM 810 N N . ILE A 1 105 ? -6.333 2.813 -16.788 1.00 86.88 105 ILE A N 1
ATOM 811 C CA . ILE A 1 105 ? -5.041 2.960 -16.103 1.00 86.88 105 ILE A CA 1
ATOM 812 C C . ILE A 1 105 ? -5.103 4.115 -15.099 1.00 86.88 105 ILE A C 1
ATOM 814 O O . ILE A 1 105 ? -4.789 3.903 -13.930 1.00 86.88 105 ILE A O 1
ATOM 818 N N . HIS A 1 106 ? -5.543 5.309 -15.504 1.00 87.06 106 HIS A N 1
ATOM 819 C CA . HIS A 1 106 ? -5.567 6.473 -14.609 1.00 87.06 106 HIS A CA 1
ATOM 820 C C . HIS A 1 106 ? -6.501 6.292 -13.409 1.00 87.06 106 HIS A C 1
ATOM 822 O O . HIS A 1 106 ? -6.105 6.575 -12.274 1.00 87.06 106 HIS A O 1
ATOM 828 N N . LEU A 1 107 ? -7.708 5.765 -13.638 1.00 86.56 107 LEU A N 1
ATOM 829 C CA . LEU A 1 107 ? -8.679 5.535 -12.568 1.00 86.56 107 LEU A CA 1
ATOM 830 C C . LEU A 1 107 ? -8.130 4.578 -11.505 1.00 86.56 107 LEU A C 1
ATOM 832 O O . LEU A 1 107 ? -8.235 4.838 -10.307 1.00 86.56 107 LEU A O 1
ATOM 836 N N . HIS A 1 108 ? -7.500 3.491 -11.936 1.00 85.25 108 HIS A N 1
ATOM 837 C CA . HIS A 1 108 ? -7.141 2.401 -11.035 1.00 85.25 108 HIS A CA 1
ATOM 838 C C . HIS A 1 108 ? -5.710 2.516 -10.483 1.00 85.25 108 HIS A C 1
ATOM 840 O O . HIS A 1 108 ? -5.458 2.029 -9.381 1.00 85.25 108 HIS A O 1
ATOM 846 N N . LYS A 1 109 ? -4.786 3.178 -11.198 1.00 83.19 109 LYS A N 1
ATOM 847 C CA . LYS A 1 109 ? -3.406 3.419 -10.734 1.00 83.19 109 LYS A CA 1
ATOM 848 C C . LYS A 1 109 ? -3.320 4.614 -9.784 1.00 83.19 109 LYS A C 1
ATOM 850 O O . LYS A 1 109 ? -2.468 4.621 -8.899 1.00 83.19 109 LYS A O 1
ATOM 855 N N . THR A 1 110 ? -4.187 5.616 -9.958 1.00 84.00 110 THR A N 1
ATOM 856 C CA . THR A 1 110 ? -4.086 6.895 -9.238 1.00 84.00 110 THR A CA 1
ATOM 857 C C . THR A 1 110 ? -5.367 7.257 -8.499 1.00 84.00 110 THR A C 1
ATOM 859 O O . THR A 1 110 ? -5.325 7.467 -7.287 1.00 84.00 110 THR A O 1
ATOM 862 N N . THR A 1 111 ? -6.506 7.318 -9.192 1.00 85.38 111 THR A N 1
ATOM 863 C CA . THR A 1 111 ? -7.736 7.881 -8.610 1.00 85.38 111 THR A CA 1
ATOM 864 C C . THR A 1 111 ? -8.242 7.078 -7.414 1.00 85.38 111 THR A C 1
ATOM 866 O O . THR A 1 111 ? -8.596 7.669 -6.401 1.00 85.38 111 THR A O 1
ATOM 869 N N . PHE A 1 112 ? -8.213 5.746 -7.477 1.00 88.00 112 PHE A N 1
ATOM 870 C CA . PHE A 1 112 ? -8.766 4.900 -6.410 1.00 88.00 112 PHE A CA 1
ATOM 871 C C . PHE A 1 112 ? -8.058 5.052 -5.064 1.00 88.00 112 PHE A C 1
ATOM 873 O O . PHE A 1 112 ? -8.709 4.984 -4.026 1.00 88.00 112 PHE A O 1
ATOM 880 N N . LEU A 1 113 ? -6.740 5.266 -5.056 1.00 88.75 113 LEU A N 1
ATOM 881 C CA . LEU A 1 113 ? -6.016 5.455 -3.798 1.00 88.75 113 LEU A CA 1
ATOM 882 C C . LEU A 1 113 ? -6.291 6.843 -3.198 1.00 88.75 113 LEU A C 1
ATOM 884 O O . LEU A 1 113 ? -6.384 6.980 -1.981 1.00 88.75 113 LEU A O 1
ATOM 888 N N . LEU A 1 114 ? -6.469 7.861 -4.049 1.00 91.50 114 LEU A N 1
ATOM 889 C CA . LEU A 1 114 ? -6.874 9.202 -3.618 1.00 91.50 114 LEU A CA 1
ATOM 890 C C . LEU A 1 114 ? -8.299 9.200 -3.053 1.00 91.50 114 LEU A C 1
ATOM 892 O O . LEU A 1 114 ? -8.543 9.774 -1.994 1.00 91.50 114 LEU A O 1
ATOM 896 N N . GLU A 1 115 ? -9.221 8.518 -3.734 1.00 91.88 115 GLU A N 1
ATOM 897 C CA . GLU A 1 115 ? -10.601 8.334 -3.281 1.00 91.88 115 GLU A CA 1
ATOM 898 C C . GLU A 1 115 ? -10.639 7.616 -1.927 1.00 91.88 115 GLU A C 1
ATOM 900 O O . GLU A 1 115 ? -11.257 8.114 -0.986 1.00 91.88 115 GLU A O 1
ATOM 905 N N . ALA A 1 116 ? -9.906 6.506 -1.791 1.00 92.19 116 ALA A N 1
ATOM 906 C CA . ALA A 1 116 ? -9.819 5.771 -0.535 1.00 92.19 116 ALA A CA 1
ATOM 907 C C . ALA A 1 116 ? -9.284 6.645 0.605 1.00 92.19 116 ALA A C 1
ATOM 909 O O . ALA A 1 116 ? -9.828 6.603 1.704 1.00 92.19 116 ALA A O 1
ATOM 910 N N . SER A 1 117 ? -8.276 7.487 0.350 1.00 93.12 117 SER A N 1
ATOM 911 C CA . SER A 1 117 ? -7.756 8.417 1.359 1.00 93.12 117 SER A CA 1
ATOM 912 C C . SER A 1 117 ? -8.839 9.368 1.881 1.00 93.12 117 SER A C 1
ATOM 914 O O . SER A 1 117 ? -8.937 9.571 3.090 1.00 93.12 117 SER A O 1
ATOM 916 N N . ALA A 1 118 ? -9.660 9.930 0.990 1.00 94.38 118 ALA A N 1
ATOM 917 C CA . ALA A 1 118 ? -10.743 10.836 1.371 1.00 94.38 118 ALA A CA 1
ATOM 918 C C . ALA A 1 118 ? -11.885 10.106 2.102 1.00 94.38 118 ALA A C 1
ATOM 920 O O . ALA A 1 118 ? -12.422 10.615 3.086 1.00 94.38 118 ALA A O 1
ATOM 921 N N . ILE A 1 119 ? -12.242 8.897 1.653 1.00 94.19 119 ILE A N 1
ATOM 922 C CA . ILE A 1 119 ? -13.293 8.084 2.280 1.00 94.19 119 ILE A CA 1
ATOM 923 C C . ILE A 1 119 ? -12.874 7.633 3.684 1.00 94.19 119 ILE A C 1
ATOM 925 O O . ILE A 1 119 ? -13.678 7.722 4.610 1.00 94.19 119 ILE A O 1
ATOM 929 N N . ILE A 1 120 ? -11.626 7.187 3.868 1.00 93.50 120 ILE A N 1
ATOM 930 C CA . ILE A 1 120 ? -11.102 6.769 5.178 1.00 93.50 120 ILE A CA 1
ATOM 931 C C . ILE A 1 120 ? -11.167 7.931 6.174 1.00 93.50 120 ILE A C 1
ATOM 933 O O . ILE A 1 120 ? -11.611 7.740 7.305 1.00 93.50 120 ILE A O 1
ATOM 937 N N . GLU A 1 121 ? -10.801 9.148 5.759 1.00 90.81 121 GLU A N 1
ATOM 938 C CA . GLU A 1 121 ? -10.944 10.330 6.614 1.00 90.81 121 GLU A CA 1
ATOM 939 C C . GLU A 1 121 ? -12.408 10.575 7.012 1.00 90.81 121 GLU A C 1
ATOM 941 O O . GLU A 1 121 ? -12.699 10.801 8.190 1.00 90.81 121 GLU A O 1
ATOM 946 N N . ALA A 1 122 ? -13.332 10.509 6.049 1.00 92.94 122 ALA A N 1
ATOM 947 C CA . ALA A 1 122 ? -14.756 10.713 6.303 1.00 92.94 122 ALA A CA 1
ATOM 948 C C . ALA A 1 122 ? -15.328 9.669 7.277 1.00 92.94 122 ALA A C 1
ATOM 950 O O . ALA A 1 122 ? -16.050 10.035 8.204 1.00 92.94 122 ALA A O 1
ATOM 951 N N . ILE A 1 123 ? -14.956 8.395 7.109 1.00 91.69 123 ILE A N 1
ATOM 952 C CA . ILE A 1 123 ? -15.329 7.291 8.006 1.00 91.69 123 ILE A CA 1
ATOM 953 C C . ILE A 1 123 ? -14.840 7.571 9.431 1.00 91.69 123 ILE A C 1
ATOM 955 O O . ILE A 1 123 ? -15.610 7.466 10.382 1.00 91.69 123 ILE A O 1
ATOM 959 N N . CYS A 1 124 ? -13.574 7.963 9.594 1.00 87.06 124 CYS A N 1
ATOM 960 C CA . CYS A 1 124 ? -12.995 8.213 10.913 1.00 87.06 124 CYS A CA 1
ATOM 961 C C . CYS A 1 124 ? -13.666 9.377 11.660 1.00 87.06 124 CYS A C 1
ATOM 963 O O . CYS A 1 124 ? -13.720 9.349 12.888 1.00 87.06 124 CYS A O 1
ATOM 965 N N . ARG A 1 125 ? -14.182 10.383 10.941 1.00 85.88 125 ARG A N 1
ATOM 966 C CA . ARG A 1 125 ? -14.824 11.578 11.522 1.00 85.88 125 ARG A CA 1
ATOM 967 C C . ARG A 1 125 ? -16.328 11.447 11.754 1.00 85.88 125 ARG A C 1
ATOM 969 O O . ARG A 1 125 ? -16.925 12.363 12.314 1.00 85.88 125 ARG A O 1
ATOM 976 N N . GLN A 1 126 ? -16.955 10.373 11.286 1.00 80.75 126 GLN A N 1
ATOM 977 C CA . GLN A 1 126 ? -18.398 10.216 11.400 1.00 80.75 126 GLN A CA 1
ATOM 978 C C . GLN A 1 126 ? -18.799 10.023 12.874 1.00 80.75 126 GLN A C 1
ATOM 980 O O . GLN A 1 126 ? -18.136 9.295 13.609 1.00 80.75 126 GLN A O 1
ATOM 985 N N . GLU A 1 127 ? -19.878 10.663 13.325 1.00 70.38 127 GLU A N 1
ATOM 986 C CA . GLU A 1 127 ? -20.479 10.341 14.623 1.00 70.38 127 GLU A CA 1
ATOM 987 C C . GLU A 1 127 ? -21.382 9.112 14.450 1.00 70.38 127 GLU A C 1
ATOM 989 O O . GLU A 1 127 ? -22.197 9.057 13.525 1.00 70.38 127 GLU A O 1
ATOM 994 N N . LEU A 1 128 ? -21.220 8.106 15.313 1.00 59.78 128 L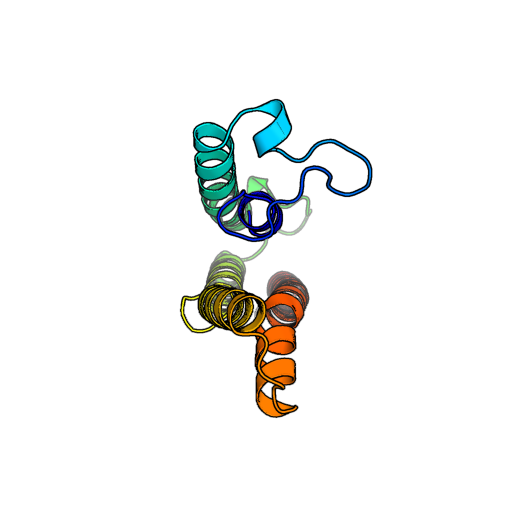EU A N 1
ATOM 995 C CA . LEU A 1 128 ? -22.123 6.955 15.346 1.00 59.78 128 LEU A CA 1
ATOM 996 C C . LEU A 1 128 ? -23.487 7.426 15.872 1.00 59.78 128 LEU A C 1
ATOM 998 O O . LEU A 1 128 ? -23.571 7.891 17.008 1.00 59.78 128 LEU A O 1
ATOM 1002 N N . GLN A 1 129 ? -24.521 7.329 15.031 1.00 46.31 129 GLN A N 1
ATOM 1003 C CA . GLN A 1 129 ? -25.922 7.547 15.417 1.00 46.31 129 GLN A CA 1
ATOM 1004 C C . GLN A 1 129 ? -26.468 6.387 16.249 1.00 46.31 129 GLN A C 1
ATOM 1006 O O . GLN A 1 129 ? -26.103 5.225 15.949 1.00 46.31 129 GLN A O 1
#

Secondary structure (DSSP, 8-state):
-HHHHHTSTTTT--SEETTEE-HHHHHHHHHHHHHHHHHHHHHHHHHH-GGG---SSPPPHHHH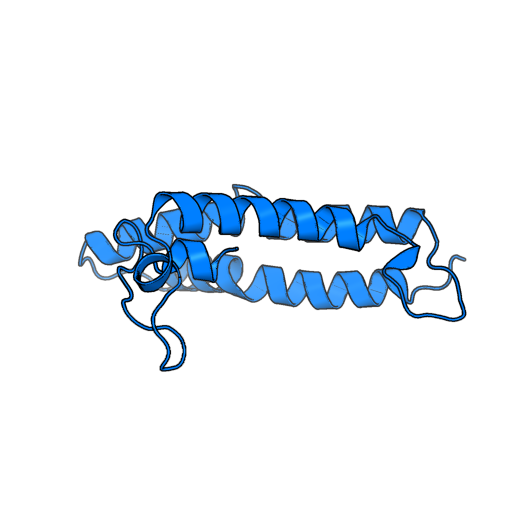HHHHHHHHHHHSIIIIIHHHHHHHHHHHH-----HHHHHHHHIIIIIHHHHHHHHHHHHHHPPP-

pLDDT: mean 88.86, std 8.78, range [46.31, 97.31]

InterPro domains:
  IPR000092 Polyprenyl synthetase-like [PF00348] (2-124)
  IPR008949 Isoprenoid synthase domain superfamily [G3DSA:1.10.600.10] (1-128)
  IPR008949 Isoprenoid synthase domain superfamily [SSF48576] (1-124)

Foldseek 3Di:
DVVLVCCDPLHVVNLDDPRHGHPCVPPNDVVSVVVVVVVVVVVLVLLQDQVNDPDPDGFPNVLSVVLSVLQCVLCDCQAQVVLSVLVRVVVVPPDDDDPVNVVRNCCRNPVSNVVSVVVSVVSRPDDDD

Sequence (129 aa):
MSLIHNDLPCMDDNDFHHGKPSNHRIFDEPITILAGDALLTLTFDHLADPASYLTDNPIPPAHIIYGVAELSRSIKPKGLVASQMVDIKSTRLAVPFGLDRLEFIHLHKTTFLLEASAIIEAICRQELQ

Organism: Elaeis guineensis var. tenera (NCBI:txid51953)

Radius of gyration: 17.47 Å; chains: 1; bounding box: 47×22×52 Å